Protein AF-A0A382V056-F1 (afdb_monomer_lite)

InterPro domains:
  IPR011045 Nitrous oxide reductase, N-terminal [SSF50974] (16-73)
  IPR015943 WD40/YVTN repeat-like-containing domain superfamily [G3DSA:2.130.10.10] (11-82)
  IPR019405 Lactonase, 7-bladed beta-propeller [PF10282] (15-82)

Sequence (82 aa):
MPERAQREEDTMPYFMYVALQEDDKISVLAIDHQTGKLTPQDEIAVPGGPFTLAISPDRNFLYAGCRGTPQLFSFQINQGTG

Foldseek 3Di:
DDDDPDPPPPPQWDWDWDFDQVQQWIWIWTADPVPRDTDTQDIGHHPQGWDDWDADPVRQWIWTAHDNDRDIDIDGDDSRRD

pLDDT: mean 84.72, std 16.45, range [39.91, 96.19]

Secondary structure (DSSP, 8-state):
-----------PPEEEEEEETTTTEEEEEEE-TTT--EEEEEEEE-SS-EEEEEE-TTSSEEEEEESSSS-EEEEE--TTT-

Organism: NCBI:txid408172

Radius of gyration: 16.43 Å; chains: 1; bounding box: 46×20×52 Å

Structure (mmCIF, N/CA/C/O backbone):
data_AF-A0A382V056-F1
#
_entry.id   AF-A0A382V056-F1
#
loop_
_atom_site.group_PDB
_atom_site.id
_atom_site.type_symbol
_atom_site.label_atom_id
_atom_site.label_alt_id
_atom_site.label_comp_id
_atom_site.label_asym_id
_atom_site.label_entity_id
_atom_site.label_seq_id
_atom_site.pdbx_PDB_ins_code
_atom_site.Cartn_x
_atom_site.Cartn_y
_atom_site.Cartn_z
_atom_site.occupancy
_atom_site.B_iso_or_equiv
_atom_site.auth_seq_id
_atom_site.auth_comp_id
_atom_site.auth_asym_id
_atom_site.auth_atom_id
_atom_site.pdbx_PDB_model_num
ATOM 1 N N . MET A 1 1 ? -34.121 4.071 36.711 1.00 40.22 1 MET A N 1
ATOM 2 C CA . MET A 1 1 ? -33.376 4.694 35.598 1.00 40.22 1 MET A CA 1
ATOM 3 C C . MET A 1 1 ? -32.320 3.688 35.157 1.00 40.22 1 MET A C 1
ATOM 5 O O . MET A 1 1 ? -31.429 3.460 35.964 1.00 40.22 1 MET A O 1
ATOM 9 N N . PRO A 1 2 ? -32.443 2.989 34.013 1.00 39.91 2 PRO A N 1
ATOM 10 C CA . PRO A 1 2 ? -31.435 2.020 33.609 1.00 39.91 2 PRO A CA 1
ATOM 11 C C . PRO A 1 2 ? -30.307 2.684 32.810 1.00 39.91 2 PRO A C 1
ATOM 13 O O . PRO A 1 2 ? -30.502 3.648 32.068 1.00 39.91 2 PRO A O 1
ATOM 16 N N . GLU A 1 3 ? -29.127 2.137 33.045 1.00 44.53 3 GLU A N 1
ATOM 17 C CA . GLU A 1 3 ? -27.802 2.445 32.528 1.00 44.53 3 GLU A CA 1
ATOM 18 C C . GLU A 1 3 ? -27.761 2.340 30.996 1.00 44.53 3 GLU A C 1
ATOM 20 O O . GLU A 1 3 ? -28.139 1.322 30.413 1.00 44.53 3 GLU A O 1
ATOM 25 N N . ARG A 1 4 ? -27.352 3.423 30.319 1.00 44.34 4 ARG A N 1
ATOM 26 C CA . ARG A 1 4 ? -27.116 3.403 28.872 1.00 44.34 4 ARG A CA 1
ATOM 27 C C . ARG A 1 4 ? -25.875 2.555 28.619 1.00 44.34 4 ARG A C 1
ATOM 29 O O . ARG A 1 4 ? -24.760 3.039 28.782 1.00 44.34 4 ARG A O 1
ATOM 36 N N . ALA A 1 5 ? -26.104 1.305 28.224 1.00 44.91 5 ALA A N 1
ATOM 37 C CA . ALA A 1 5 ? -25.105 0.440 27.622 1.00 44.91 5 ALA A CA 1
ATOM 38 C C . ALA A 1 5 ? -24.332 1.229 26.557 1.00 44.91 5 ALA A C 1
ATOM 40 O O . ALA A 1 5 ? -24.920 1.805 25.635 1.00 44.91 5 ALA A O 1
ATOM 41 N N . GLN A 1 6 ? -23.017 1.289 26.741 1.00 41.72 6 GLN A N 1
ATOM 42 C CA . GLN A 1 6 ? -22.076 1.784 25.754 1.00 41.72 6 GLN A CA 1
ATOM 43 C C . GLN A 1 6 ? -22.277 0.933 24.496 1.00 41.72 6 GLN A C 1
ATOM 45 O O . GLN A 1 6 ? -22.056 -0.274 24.515 1.00 41.72 6 GLN A O 1
ATOM 50 N N . ARG A 1 7 ? -22.789 1.542 23.423 1.00 43.88 7 ARG A N 1
ATOM 51 C CA . ARG A 1 7 ? -22.661 0.957 22.092 1.00 43.88 7 ARG A CA 1
ATOM 52 C C . ARG A 1 7 ? -21.171 1.003 21.788 1.00 43.88 7 ARG A C 1
ATOM 54 O O . ARG A 1 7 ? -20.636 2.099 21.652 1.00 43.88 7 ARG A O 1
ATOM 61 N N . GLU A 1 8 ? -20.520 -0.152 21.726 1.00 48.28 8 GLU A N 1
ATOM 62 C CA . GLU A 1 8 ? -19.307 -0.292 20.928 1.00 48.28 8 GLU A CA 1
ATOM 63 C C . GLU A 1 8 ? -19.686 0.190 19.525 1.00 48.28 8 GLU A C 1
ATOM 65 O O . GLU A 1 8 ? -20.452 -0.459 18.810 1.00 48.28 8 GLU A O 1
ATOM 70 N N . GLU A 1 9 ? -19.287 1.418 19.190 1.00 49.47 9 GLU A N 1
ATOM 71 C CA . GLU A 1 9 ? -19.266 1.865 17.808 1.00 49.47 9 GLU A CA 1
ATOM 72 C C . GLU A 1 9 ? -18.344 0.887 17.093 1.00 49.47 9 GLU A C 1
ATOM 74 O O . GLU A 1 9 ? -17.127 0.929 17.280 1.00 49.47 9 GLU A O 1
ATOM 79 N N . ASP A 1 10 ? -18.947 -0.019 16.327 1.00 50.47 10 ASP A N 1
ATOM 80 C CA . ASP A 1 10 ? -18.312 -0.844 15.305 1.00 50.47 10 ASP A CA 1
ATOM 81 C C . ASP A 1 10 ? -17.692 0.100 14.264 1.00 50.47 10 ASP A C 1
ATOM 83 O O . ASP A 1 10 ? -18.233 0.381 13.193 1.00 50.47 10 ASP A O 1
ATOM 87 N N . THR A 1 11 ? -16.613 0.755 14.679 1.00 59.66 11 THR A N 1
ATOM 88 C CA . THR A 1 11 ? -15.904 1.755 13.905 1.00 59.66 11 THR A CA 1
ATOM 89 C C . THR A 1 11 ? -14.996 0.939 13.020 1.00 59.66 11 THR A C 1
ATOM 91 O O . THR A 1 11 ? -13.958 0.463 13.479 1.00 59.66 11 THR A O 1
ATOM 94 N N . MET A 1 12 ? -15.417 0.707 11.775 1.00 62.28 12 MET A N 1
ATOM 95 C CA . MET A 1 12 ? -14.570 0.017 10.807 1.00 62.28 12 MET A CA 1
ATOM 96 C C . MET A 1 12 ? -13.184 0.679 10.817 1.00 62.28 12 MET A C 1
ATOM 98 O O . MET A 1 12 ? -13.106 1.905 10.665 1.00 62.28 12 MET A O 1
ATOM 102 N N . PRO A 1 13 ? -12.106 -0.088 11.044 1.00 75.94 13 PRO A N 1
ATOM 103 C CA . PRO A 1 13 ? -10.769 0.471 11.103 1.00 75.94 13 PRO A CA 1
ATOM 104 C C . PRO A 1 13 ? -10.438 1.136 9.765 1.00 75.94 13 PRO A C 1
ATOM 106 O O . PRO A 1 13 ? -10.655 0.574 8.691 1.00 75.94 13 PRO A O 1
ATOM 109 N N . TYR A 1 14 ? -9.940 2.368 9.829 1.00 87.00 14 TYR A N 1
ATOM 110 C CA . TYR A 1 14 ? -9.498 3.092 8.647 1.00 87.00 14 TYR A CA 1
ATOM 111 C C . TYR A 1 14 ? -8.035 2.768 8.394 1.00 87.00 14 TYR A C 1
ATOM 113 O O . TYR A 1 14 ? -7.214 2.836 9.308 1.00 87.00 14 TYR A O 1
ATOM 121 N N . PHE A 1 15 ? -7.706 2.464 7.143 1.00 91.44 15 PHE A N 1
ATOM 122 C CA . PHE A 1 15 ? -6.337 2.201 6.722 1.00 91.44 15 PHE A CA 1
ATOM 123 C C . PHE A 1 15 ? -5.884 3.227 5.687 1.00 91.44 15 PHE A C 1
ATOM 125 O O . PHE A 1 15 ? -6.650 3.646 4.816 1.00 91.44 15 PHE A O 1
ATOM 132 N N . MET A 1 16 ? -4.623 3.631 5.797 1.00 92.50 16 MET A N 1
ATOM 133 C CA . MET A 1 16 ? -3.915 4.452 4.828 1.00 92.50 16 MET A CA 1
ATOM 134 C C . MET A 1 16 ? -2.822 3.618 4.175 1.00 92.50 16 MET A C 1
ATOM 136 O O . MET A 1 16 ? -2.022 2.993 4.867 1.00 92.50 16 MET A O 1
ATOM 140 N N . TYR A 1 17 ? -2.761 3.669 2.849 1.00 94.81 17 TYR A N 1
ATOM 141 C CA . TYR A 1 17 ? -1.713 3.032 2.062 1.00 94.81 17 TYR A CA 1
ATOM 142 C C . TYR A 1 17 ? -0.830 4.114 1.450 1.00 94.81 17 TYR A C 1
ATOM 144 O O . TYR A 1 17 ? -1.330 5.019 0.778 1.00 94.81 17 TYR A O 1
ATOM 152 N N . VAL A 1 18 ? 0.476 4.028 1.683 1.00 95.38 18 VAL A N 1
ATOM 153 C CA . VAL A 1 18 ? 1.457 5.002 1.193 1.00 95.38 18 VAL A CA 1
ATOM 154 C C . VAL A 1 18 ? 2.459 4.287 0.304 1.00 95.38 18 VAL A C 1
ATOM 156 O O . VAL A 1 18 ? 3.169 3.400 0.767 1.00 95.38 18 VAL A O 1
ATOM 159 N N . ALA A 1 19 ? 2.533 4.678 -0.967 1.00 94.94 19 ALA A N 1
ATOM 160 C CA . ALA A 1 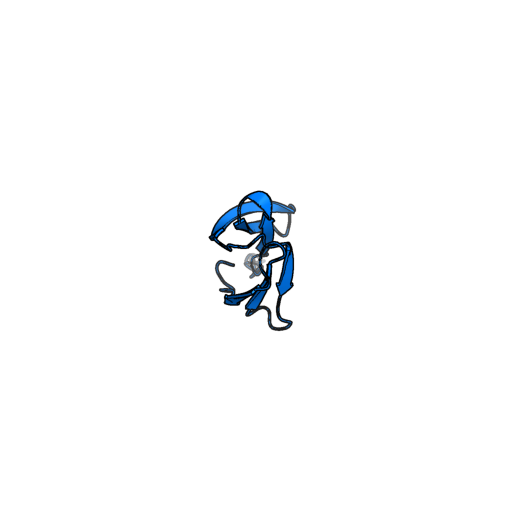19 ? 3.558 4.184 -1.877 1.00 94.94 19 ALA A CA 1
ATOM 161 C C . ALA A 1 19 ? 4.891 4.891 -1.601 1.00 94.94 19 ALA A C 1
ATOM 163 O O . ALA A 1 19 ? 4.989 6.115 -1.693 1.00 94.94 19 ALA A O 1
ATOM 164 N N . LEU A 1 20 ? 5.915 4.110 -1.273 1.00 94.44 20 LEU A N 1
ATOM 165 C CA . LEU A 1 20 ? 7.277 4.564 -1.033 1.00 94.44 20 LEU A CA 1
ATOM 166 C C . LEU A 1 20 ? 8.122 4.160 -2.241 1.00 94.44 20 LEU A C 1
ATOM 168 O O . LEU A 1 20 ? 8.682 3.069 -2.297 1.00 94.44 20 LEU A O 1
ATOM 172 N N . GLN A 1 21 ? 8.149 5.043 -3.243 1.00 93.12 21 GLN A N 1
ATOM 173 C CA . GLN A 1 21 ? 8.726 4.754 -4.558 1.00 93.12 21 GLN A CA 1
ATOM 174 C C . GLN A 1 21 ? 10.219 4.400 -4.494 1.00 93.12 21 GLN A C 1
ATOM 176 O O . GLN A 1 21 ? 10.659 3.511 -5.210 1.00 93.12 21 GLN A O 1
ATOM 181 N N . GLU A 1 22 ? 11.000 5.108 -3.675 1.00 92.75 22 GLU A N 1
ATOM 182 C CA . GLU A 1 22 ? 12.454 4.896 -3.566 1.00 92.75 22 GLU A CA 1
ATOM 183 C C . GLU A 1 22 ? 12.809 3.634 -2.771 1.00 92.75 22 GLU A C 1
ATOM 185 O O . GLU A 1 22 ? 13.864 3.046 -2.996 1.00 92.75 22 GLU A O 1
ATOM 190 N N . ASP A 1 23 ? 11.899 3.195 -1.901 1.00 94.06 23 ASP A N 1
ATOM 191 C CA . ASP A 1 23 ? 12.071 2.022 -1.043 1.00 94.06 23 ASP A CA 1
ATOM 192 C C . ASP A 1 23 ? 11.434 0.754 -1.641 1.00 94.06 23 ASP A C 1
ATOM 194 O O . ASP A 1 23 ? 11.446 -0.295 -0.997 1.00 94.06 23 ASP A O 1
ATOM 198 N N . ASP A 1 24 ? 10.838 0.846 -2.839 1.00 94.81 24 ASP A N 1
ATOM 199 C CA . ASP A 1 24 ? 10.131 -0.254 -3.510 1.00 94.81 24 ASP A CA 1
ATOM 200 C C . ASP A 1 24 ? 9.100 -0.953 -2.600 1.00 94.81 24 ASP A C 1
ATOM 202 O O . ASP A 1 24 ? 9.001 -2.183 -2.546 1.00 94.81 24 ASP A O 1
ATOM 206 N N . LYS A 1 25 ? 8.318 -0.170 -1.846 1.00 95.69 25 LYS A N 1
ATOM 207 C CA . LYS A 1 25 ? 7.330 -0.716 -0.903 1.00 95.69 25 LYS A CA 1
ATOM 208 C C . LYS A 1 25 ? 6.079 0.141 -0.752 1.00 95.69 25 LYS A C 1
ATOM 210 O O . LYS A 1 25 ? 6.047 1.316 -1.112 1.00 95.69 25 LYS A O 1
ATOM 215 N N . ILE A 1 26 ? 5.035 -0.454 -0.190 1.00 96.19 26 ILE A N 1
ATOM 216 C CA . ILE A 1 26 ? 3.823 0.223 0.267 1.00 96.19 26 ILE A CA 1
ATOM 217 C C . ILE A 1 26 ? 3.749 0.077 1.783 1.00 96.19 26 ILE A C 1
ATOM 219 O O . ILE A 1 26 ? 3.797 -1.037 2.295 1.00 96.19 26 ILE A O 1
ATOM 223 N N . SER A 1 27 ? 3.611 1.190 2.498 1.00 95.75 27 SER A N 1
ATOM 224 C CA . SER A 1 27 ?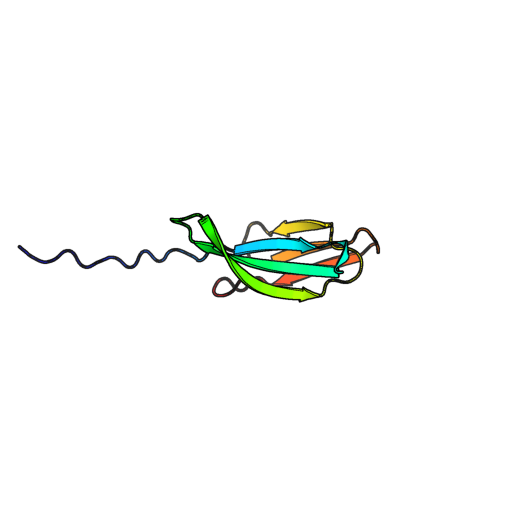 3.369 1.186 3.941 1.00 95.75 27 SER A CA 1
ATOM 225 C C . SER A 1 27 ? 1.869 1.214 4.224 1.00 95.75 27 SER A C 1
ATOM 227 O O . SER A 1 27 ? 1.143 2.040 3.661 1.00 95.75 27 SER A O 1
ATOM 229 N N . VAL A 1 28 ? 1.417 0.311 5.093 1.00 94.69 28 VAL A N 1
ATOM 230 C CA . VAL A 1 28 ? 0.040 0.212 5.581 1.00 94.69 28 VAL A CA 1
ATOM 231 C C . VAL A 1 28 ? -0.011 0.801 6.984 1.00 94.69 28 VAL A C 1
ATOM 233 O O . VAL A 1 28 ? 0.711 0.362 7.882 1.00 94.69 28 VAL A O 1
ATOM 236 N N . LEU A 1 29 ? -0.866 1.800 7.191 1.00 93.69 29 LEU A N 1
ATOM 237 C CA . LEU A 1 29 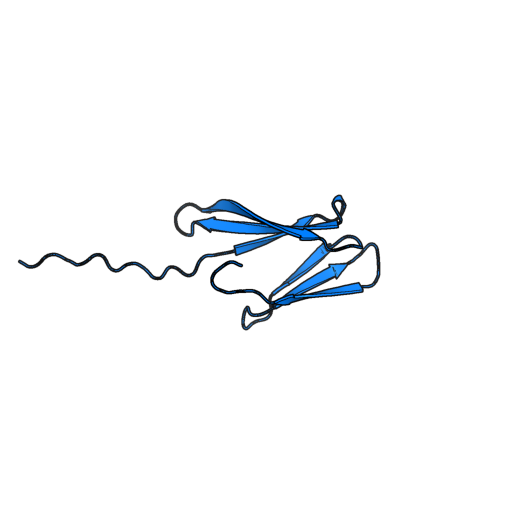? -1.055 2.447 8.487 1.00 93.69 29 LEU A CA 1
ATOM 238 C C . LEU A 1 29 ? -2.517 2.367 8.914 1.00 93.69 29 LEU A C 1
ATOM 240 O O . LEU A 1 29 ? -3.407 2.674 8.127 1.00 93.69 29 LEU A O 1
ATOM 244 N N . ALA A 1 30 ? -2.760 2.029 10.176 1.00 92.19 30 ALA A N 1
ATOM 245 C CA . ALA A 1 30 ? -4.066 2.190 10.802 1.00 92.19 30 ALA A CA 1
ATOM 246 C C . ALA A 1 30 ? -4.269 3.652 11.218 1.00 92.19 30 ALA A C 1
ATOM 248 O O . ALA A 1 30 ? -3.343 4.299 11.719 1.00 92.19 30 ALA A O 1
ATOM 249 N N . ILE A 1 31 ? -5.486 4.157 11.037 1.00 92.38 31 ILE A N 1
ATOM 250 C CA . ILE A 1 31 ? -5.898 5.513 11.394 1.00 92.38 31 ILE A CA 1
ATOM 251 C C . ILE A 1 31 ? -6.958 5.430 12.491 1.00 92.38 31 ILE A C 1
ATOM 253 O O . ILE A 1 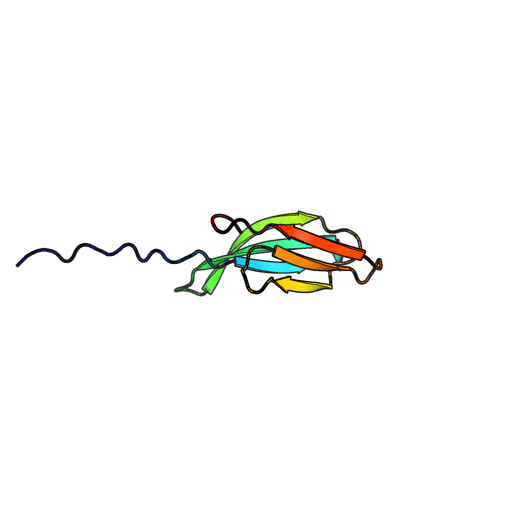31 ? -8.013 4.820 12.314 1.00 92.38 31 ILE A O 1
ATOM 257 N N . ASP A 1 32 ? -6.700 6.100 13.609 1.00 88.56 32 ASP A N 1
ATOM 258 C CA . ASP A 1 32 ? -7.730 6.388 14.603 1.00 88.56 32 ASP A CA 1
ATOM 259 C C . ASP A 1 32 ? -8.712 7.423 14.028 1.00 88.56 32 ASP A C 1
ATOM 261 O O . ASP A 1 32 ? -8.331 8.559 13.743 1.00 88.56 32 ASP A O 1
ATOM 265 N N . HIS A 1 33 ? -9.981 7.045 13.857 1.00 84.75 33 HIS A N 1
ATOM 266 C CA . HIS A 1 33 ? -11.001 7.911 13.256 1.00 84.75 33 HIS A CA 1
ATOM 267 C C . HIS A 1 33 ? -11.342 9.149 14.104 1.00 84.75 33 HIS A C 1
ATOM 269 O O . HIS A 1 33 ? -11.797 10.157 13.567 1.00 84.75 33 HIS A O 1
ATOM 275 N N . GLN A 1 34 ? -11.138 9.094 15.421 1.00 87.50 34 GLN A N 1
ATOM 276 C CA . GLN A 1 34 ? -11.457 10.202 16.322 1.00 87.50 34 GLN A CA 1
ATOM 277 C C . GLN A 1 34 ? -10.306 11.204 16.405 1.00 87.50 34 GLN A C 1
ATOM 279 O O . GLN A 1 34 ? -10.538 12.411 16.461 1.00 87.50 34 GLN A O 1
ATOM 284 N N . THR A 1 35 ? -9.065 10.711 16.422 1.00 89.06 35 THR A N 1
ATOM 285 C CA . THR A 1 35 ? -7.880 11.552 16.659 1.00 89.06 35 THR A CA 1
ATOM 286 C C . THR A 1 35 ? -7.040 11.813 15.411 1.00 89.06 35 THR A C 1
ATOM 288 O O . THR A 1 35 ? -6.206 12.716 15.413 1.00 89.06 35 THR A O 1
ATOM 291 N N . GLY A 1 36 ? -7.226 11.027 14.347 1.00 88.50 36 GLY A N 1
ATOM 292 C CA . GLY A 1 36 ? -6.377 11.033 13.155 1.00 88.50 36 GLY A CA 1
ATOM 293 C C . GLY A 1 36 ? -4.986 10.435 13.389 1.00 88.50 36 GLY A C 1
ATOM 294 O O . GLY A 1 36 ? -4.117 10.547 12.523 1.00 88.50 36 GLY A O 1
ATOM 295 N N . LYS A 1 37 ? -4.735 9.823 14.555 1.00 91.94 37 LYS A N 1
ATOM 296 C CA . LYS A 1 37 ? -3.436 9.233 14.881 1.00 91.94 37 LYS A CA 1
ATOM 297 C C . LYS A 1 37 ? -3.139 8.058 13.949 1.00 91.94 37 LYS A C 1
ATOM 299 O O . LYS A 1 37 ? -3.918 7.112 13.862 1.00 91.94 37 LYS A O 1
ATOM 304 N N . LEU A 1 38 ? -1.973 8.110 13.310 1.00 92.75 38 LEU A N 1
ATOM 305 C CA . LEU A 1 38 ? -1.470 7.055 12.435 1.00 92.75 38 LEU A CA 1
ATOM 306 C C . LEU A 1 38 ? -0.605 6.071 13.218 1.00 92.75 38 LEU A C 1
ATOM 308 O O . LEU A 1 38 ? 0.282 6.477 13.971 1.00 92.75 38 LEU A O 1
ATOM 312 N N . THR A 1 39 ? -0.840 4.781 13.007 1.00 93.19 39 THR A N 1
ATOM 313 C CA . THR A 1 39 ? -0.036 3.698 13.579 1.00 93.19 39 THR A CA 1
ATOM 314 C C . THR A 1 39 ? 0.419 2.768 12.457 1.00 93.19 39 THR A C 1
ATOM 316 O O . THR A 1 39 ? -0.444 2.195 11.792 1.00 93.19 39 THR A O 1
ATOM 319 N N . PRO A 1 40 ? 1.734 2.598 12.225 1.00 93.12 40 PRO A N 1
ATOM 320 C CA . PRO A 1 40 ? 2.234 1.632 11.247 1.00 93.12 40 PRO A CA 1
ATOM 321 C C . PRO A 1 40 ? 1.722 0.223 11.561 1.00 93.12 40 PRO A C 1
ATOM 323 O O . PRO A 1 40 ? 1.746 -0.187 12.722 1.00 93.12 40 PRO A O 1
ATOM 326 N N . GLN A 1 41 ? 1.242 -0.488 10.543 1.00 91.50 41 GLN A N 1
ATOM 327 C CA . GLN A 1 41 ? 0.752 -1.864 10.652 1.00 91.50 41 GLN A CA 1
ATOM 328 C C . GLN A 1 41 ? 1.639 -2.826 9.871 1.00 91.50 41 GLN A C 1
ATOM 330 O O . GLN A 1 41 ? 2.087 -3.819 10.437 1.00 91.50 41 GLN A O 1
ATOM 335 N N . ASP A 1 42 ? 1.913 -2.519 8.601 1.00 92.50 42 ASP A N 1
ATOM 336 C CA . ASP A 1 42 ? 2.642 -3.430 7.721 1.00 92.50 42 ASP A CA 1
ATOM 337 C C . ASP A 1 42 ? 3.422 -2.692 6.623 1.00 92.50 42 ASP A C 1
ATOM 339 O O . ASP A 1 42 ? 3.188 -1.511 6.339 1.00 92.50 42 ASP A O 1
ATOM 343 N N . GLU A 1 43 ? 4.348 -3.405 5.989 1.00 95.12 43 GLU A N 1
ATOM 344 C CA . GLU A 1 43 ? 5.089 -2.962 4.815 1.00 95.12 43 GLU A CA 1
ATOM 345 C C . GLU A 1 43 ? 5.112 -4.062 3.750 1.00 95.12 43 GLU A C 1
ATOM 347 O O . GLU A 1 43 ? 5.641 -5.153 3.950 1.00 95.12 43 GLU A O 1
ATOM 352 N N . ILE A 1 44 ? 4.575 -3.749 2.574 1.00 94.38 44 ILE A N 1
ATOM 353 C CA . ILE A 1 44 ? 4.465 -4.685 1.457 1.00 94.38 44 ILE A CA 1
ATOM 354 C C . ILE A 1 44 ? 5.510 -4.318 0.410 1.00 94.38 44 ILE A C 1
ATOM 356 O O . ILE A 1 44 ? 5.486 -3.212 -0.127 1.00 94.38 44 ILE A O 1
ATOM 360 N N . ALA A 1 45 ? 6.409 -5.246 0.084 1.00 95.12 45 ALA A N 1
ATOM 361 C CA . ALA A 1 45 ? 7.378 -5.050 -0.990 1.00 95.12 45 ALA A CA 1
ATOM 362 C C . ALA A 1 45 ? 6.673 -5.012 -2.356 1.00 95.12 45 ALA A C 1
ATOM 364 O O . ALA A 1 45 ? 5.946 -5.938 -2.723 1.00 95.12 45 ALA A O 1
ATOM 365 N N . VAL A 1 46 ? 6.916 -3.949 -3.119 1.00 93.75 46 VAL A N 1
ATOM 366 C CA . VAL A 1 46 ? 6.376 -3.734 -4.463 1.00 93.75 46 VAL A CA 1
ATOM 367 C C . VAL A 1 46 ? 7.511 -3.230 -5.353 1.00 93.75 46 VAL A C 1
ATOM 369 O O . VAL A 1 46 ? 7.765 -2.029 -5.392 1.00 93.75 46 VAL A O 1
ATOM 372 N N . PRO A 1 47 ? 8.222 -4.124 -6.058 1.00 92.00 47 PRO A N 1
ATOM 373 C CA . PRO A 1 47 ? 9.350 -3.719 -6.883 1.00 92.00 47 PRO A CA 1
ATOM 374 C C . PRO A 1 47 ? 8.892 -2.891 -8.089 1.00 92.00 47 PRO A C 1
ATOM 376 O O . PRO A 1 47 ? 7.832 -3.140 -8.672 1.00 92.00 47 PRO A O 1
ATOM 379 N N . GLY A 1 48 ? 9.733 -1.945 -8.506 1.00 91.06 48 GLY A N 1
ATOM 380 C CA . GLY A 1 48 ? 9.517 -1.163 -9.725 1.00 91.06 48 GLY A CA 1
ATOM 381 C C . GLY A 1 48 ? 9.068 0.274 -9.484 1.00 91.06 48 GLY A C 1
ATOM 382 O O . GLY A 1 48 ? 8.591 0.926 -10.415 1.00 91.06 48 GLY A O 1
ATOM 383 N N . GLY A 1 49 ? 9.224 0.787 -8.267 1.00 93.25 49 GLY A N 1
ATOM 384 C CA . GLY A 1 49 ? 8.883 2.150 -7.896 1.00 93.25 49 GLY A CA 1
ATOM 385 C C . GLY A 1 49 ? 7.372 2.371 -7.887 1.00 93.25 49 GLY A C 1
ATOM 386 O O . GLY A 1 49 ? 6.853 2.970 -8.840 1.00 93.25 49 GLY A O 1
ATOM 387 N N . PRO A 1 50 ? 6.652 1.907 -6.848 1.00 94.69 50 PRO A N 1
ATOM 388 C CA . PRO A 1 50 ? 5.218 2.126 -6.724 1.00 94.69 50 PRO A CA 1
ATOM 389 C C . PRO A 1 50 ? 4.942 3.630 -6.627 1.00 94.69 50 PRO A C 1
ATOM 391 O O . PRO A 1 50 ? 5.615 4.347 -5.887 1.00 94.69 50 PRO A O 1
ATOM 394 N N . PHE A 1 51 ? 3.958 4.118 -7.384 1.00 91.44 51 PHE A N 1
ATOM 395 C CA . PHE A 1 51 ? 3.653 5.551 -7.448 1.00 91.44 51 PHE A CA 1
ATOM 396 C C . PHE A 1 51 ? 2.155 5.834 -7.353 1.00 91.44 51 PHE A C 1
ATOM 398 O O . PHE A 1 51 ? 1.706 6.504 -6.426 1.00 91.44 51 PHE A O 1
ATOM 405 N N . THR A 1 52 ? 1.357 5.321 -8.292 1.00 92.44 52 THR A N 1
ATOM 406 C CA . THR A 1 52 ? -0.095 5.535 -8.261 1.00 92.44 52 THR A CA 1
ATOM 407 C C . THR A 1 52 ? -0.773 4.411 -7.500 1.00 92.44 52 THR A C 1
ATOM 409 O O . THR A 1 52 ? -0.613 3.247 -7.872 1.00 92.44 52 THR A O 1
ATOM 412 N N . LEU A 1 53 ? -1.582 4.758 -6.503 1.00 95.44 53 LEU A N 1
ATOM 413 C CA . LEU A 1 53 ? -2.437 3.815 -5.790 1.00 95.44 53 LEU A CA 1
ATOM 414 C C . LEU A 1 53 ? -3.909 4.081 -6.104 1.00 95.44 53 LEU A C 1
ATOM 416 O O . LEU A 1 53 ? -4.335 5.235 -6.167 1.00 95.44 53 LEU A O 1
ATOM 420 N N . ALA A 1 54 ? -4.689 3.018 -6.273 1.00 95.69 54 ALA A N 1
ATOM 421 C CA . ALA A 1 54 ? -6.138 3.094 -6.419 1.00 95.69 54 ALA A CA 1
ATOM 422 C C . ALA A 1 54 ? -6.805 1.954 -5.650 1.00 95.69 54 ALA A C 1
ATOM 424 O O . ALA A 1 54 ? -6.400 0.803 -5.776 1.00 95.69 54 ALA A O 1
ATOM 425 N N . ILE A 1 55 ? -7.841 2.265 -4.877 1.00 94.56 55 ILE A N 1
ATOM 426 C CA . ILE A 1 55 ? -8.645 1.263 -4.170 1.00 94.56 55 ILE A CA 1
ATOM 427 C C . ILE A 1 55 ? -9.893 0.975 -5.006 1.00 94.56 55 ILE A C 1
ATOM 429 O O . ILE A 1 55 ? -10.495 1.893 -5.570 1.00 94.56 55 ILE A O 1
ATOM 433 N N . SER A 1 56 ? -10.280 -0.294 -5.108 1.00 94.38 56 SER A N 1
ATOM 434 C CA . SER A 1 56 ? -11.517 -0.686 -5.778 1.00 94.38 56 SER A CA 1
ATOM 435 C C . SER A 1 56 ? -12.747 -0.086 -5.071 1.00 94.38 56 SER A C 1
ATOM 437 O O . SER A 1 56 ? -12.733 0.095 -3.853 1.00 94.38 56 SER A O 1
ATOM 439 N N . PRO A 1 57 ? -13.851 0.211 -5.782 1.00 91.56 57 PRO A N 1
ATOM 440 C CA . PRO A 1 57 ? -15.042 0.801 -5.158 1.00 91.56 57 PRO A CA 1
ATOM 441 C C . PRO A 1 57 ? -15.654 -0.050 -4.035 1.00 91.56 57 PRO A C 1
ATOM 443 O O . PRO A 1 57 ? -16.235 0.489 -3.096 1.00 91.56 57 PRO A O 1
ATOM 446 N N . ASP A 1 58 ? -15.503 -1.372 -4.126 1.00 91.75 58 ASP A N 1
ATOM 447 C CA . ASP A 1 58 ? -15.929 -2.346 -3.116 1.00 91.75 58 ASP A CA 1
ATOM 448 C C . ASP A 1 58 ? -14.915 -2.529 -1.970 1.00 91.75 58 ASP A C 1
ATOM 450 O O . ASP A 1 58 ? -15.179 -3.288 -1.042 1.00 91.75 58 ASP A O 1
ATOM 454 N N . ARG A 1 59 ? -13.775 -1.821 -2.018 1.00 89.56 59 ARG A N 1
ATOM 455 C CA . ARG A 1 59 ? -12.691 -1.822 -1.020 1.00 89.56 59 ARG A CA 1
ATOM 456 C C . ARG A 1 59 ? -12.047 -3.188 -0.776 1.00 89.56 59 ARG A C 1
ATOM 458 O O . ARG A 1 59 ? -11.421 -3.389 0.257 1.00 89.56 59 ARG A O 1
ATOM 465 N N . ASN A 1 60 ? -12.172 -4.108 -1.727 1.00 91.88 60 ASN A N 1
ATOM 466 C CA . ASN A 1 60 ? -11.575 -5.440 -1.636 1.00 91.88 60 ASN A CA 1
ATOM 467 C C . ASN A 1 60 ? -10.176 -5.515 -2.249 1.00 91.88 60 ASN A C 1
ATOM 469 O O . ASN A 1 60 ? -9.451 -6.468 -1.972 1.00 91.88 60 ASN A O 1
ATOM 473 N N . PHE A 1 61 ? -9.789 -4.541 -3.079 1.00 94.81 61 PHE A N 1
ATOM 474 C CA . PHE A 1 61 ? -8.503 -4.545 -3.765 1.00 94.81 61 PHE A CA 1
ATOM 475 C C . PHE A 1 61 ? -7.816 -3.181 -3.748 1.00 94.81 61 PHE A C 1
ATOM 477 O O . PHE A 1 61 ? -8.447 -2.142 -3.944 1.00 94.81 61 PHE A O 1
ATOM 484 N N . LEU A 1 62 ? -6.495 -3.212 -3.586 1.00 95.19 62 LEU A N 1
ATOM 485 C CA . LEU A 1 62 ? -5.584 -2.099 -3.816 1.00 95.19 62 LEU A CA 1
ATOM 486 C C . LEU A 1 62 ? -4.775 -2.378 -5.082 1.00 95.19 62 LEU A C 1
ATOM 488 O O . LEU A 1 62 ? -4.158 -3.433 -5.214 1.00 95.19 62 LEU A O 1
ATOM 492 N N . TYR A 1 63 ? -4.735 -1.416 -5.991 1.00 95.69 63 TYR A N 1
ATOM 493 C CA . TYR A 1 63 ? -3.918 -1.455 -7.195 1.00 95.69 63 TYR A CA 1
ATOM 494 C C . TYR A 1 63 ? -2.745 -0.496 -7.057 1.00 95.69 63 TYR A C 1
ATOM 496 O O . TYR A 1 63 ? -2.936 0.656 -6.664 1.00 95.69 63 TYR A O 1
ATOM 504 N N . ALA A 1 64 ? -1.552 -0.959 -7.420 1.00 96.00 64 ALA A N 1
ATOM 505 C CA . ALA A 1 64 ? -0.328 -0.173 -7.408 1.00 96.00 64 ALA A CA 1
ATOM 506 C C . ALA A 1 64 ? 0.323 -0.169 -8.790 1.00 96.00 64 ALA A C 1
ATOM 508 O O . ALA A 1 64 ? 0.723 -1.212 -9.309 1.00 96.00 64 ALA A O 1
ATOM 509 N N . GLY A 1 65 ? 0.412 1.018 -9.385 1.00 95.06 65 GLY A N 1
ATOM 510 C CA . GLY A 1 65 ? 1.141 1.253 -10.625 1.00 95.06 65 GLY A CA 1
ATOM 511 C C . GLY A 1 65 ? 2.604 1.563 -10.336 1.00 95.06 65 GLY A C 1
ATOM 512 O O . GLY A 1 65 ? 2.902 2.446 -9.524 1.00 95.06 65 GLY A O 1
ATOM 513 N N . CYS A 1 66 ? 3.498 0.859 -11.022 1.00 93.44 66 CYS A N 1
ATOM 514 C CA . CYS A 1 66 ? 4.939 1.044 -10.924 1.00 93.44 66 CYS A CA 1
ATOM 515 C C . CYS A 1 66 ? 5.436 1.961 -12.051 1.00 93.44 66 CYS A C 1
ATOM 517 O O . CYS A 1 66 ? 5.027 1.830 -13.206 1.00 93.44 66 CYS A O 1
ATOM 519 N N . ARG A 1 67 ? 6.287 2.939 -11.713 1.00 86.62 67 ARG A N 1
ATOM 520 C CA . ARG A 1 67 ? 6.833 3.909 -12.680 1.00 86.62 67 ARG A CA 1
ATOM 521 C C . ARG A 1 67 ? 8.217 3.513 -13.191 1.00 86.62 67 ARG A C 1
ATOM 523 O O . ARG A 1 67 ? 8.548 3.815 -14.335 1.00 86.62 67 ARG A O 1
ATOM 530 N N . GLY A 1 68 ? 9.023 2.876 -12.344 1.00 86.25 68 GLY A N 1
ATOM 531 C CA . GLY A 1 68 ? 10.363 2.397 -12.684 1.00 86.25 68 GLY A CA 1
ATOM 532 C C . GLY A 1 68 ? 10.331 1.187 -13.615 1.00 86.25 68 GLY A C 1
ATOM 533 O O . GLY A 1 68 ? 11.159 1.080 -14.517 1.00 86.25 68 GLY A O 1
ATOM 534 N N . THR A 1 69 ? 9.330 0.321 -13.459 1.00 84.81 69 THR A N 1
ATOM 535 C CA . THR A 1 69 ? 9.018 -0.756 -14.404 1.00 84.81 69 THR A CA 1
ATOM 536 C C . THR A 1 69 ? 7.550 -0.671 -14.821 1.00 84.81 69 THR A C 1
ATOM 538 O O . THR A 1 69 ? 6.702 -0.384 -13.980 1.00 84.81 69 THR A O 1
ATOM 541 N N . PRO A 1 70 ? 7.205 -0.915 -16.100 1.00 84.38 70 PRO A N 1
ATOM 542 C CA . PRO A 1 70 ? 5.820 -0.876 -16.564 1.00 84.38 70 PRO A CA 1
ATOM 543 C C . PRO A 1 70 ? 5.064 -2.118 -16.074 1.00 84.38 70 PRO 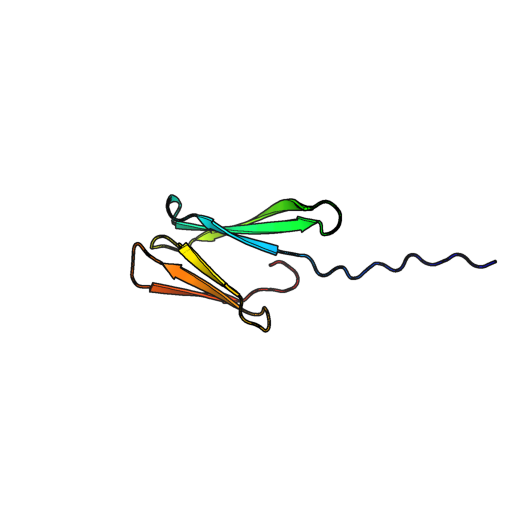A C 1
ATOM 545 O O . PRO A 1 70 ? 4.884 -3.092 -16.805 1.00 84.38 70 PRO A O 1
ATOM 548 N N . GLN A 1 71 ? 4.665 -2.101 -14.805 1.00 89.50 71 GLN A N 1
ATOM 549 C CA . GLN A 1 71 ? 3.973 -3.191 -14.127 1.00 89.50 71 GLN A CA 1
ATOM 550 C C . GLN A 1 71 ? 2.841 -2.648 -13.251 1.00 89.50 71 GLN A C 1
ATOM 552 O O . GLN A 1 71 ? 2.876 -1.509 -12.780 1.00 89.50 71 GLN A O 1
ATOM 557 N N . LEU A 1 72 ? 1.830 -3.489 -13.045 1.00 91.94 72 LEU A N 1
ATOM 558 C CA . LEU A 1 72 ? 0.711 -3.237 -12.148 1.00 91.94 72 LEU A CA 1
ATOM 559 C C . LEU A 1 72 ? 0.643 -4.385 -11.145 1.00 91.94 72 LEU A C 1
ATOM 561 O O . LEU A 1 72 ? 0.631 -5.550 -11.542 1.00 91.94 72 LEU A O 1
ATOM 565 N N . PHE A 1 73 ? 0.559 -4.045 -9.866 1.00 93.50 73 PHE A N 1
ATOM 566 C CA . PHE A 1 73 ? 0.295 -4.995 -8.796 1.00 93.50 73 PHE A CA 1
ATOM 567 C C . PHE A 1 73 ? -1.126 -4.809 -8.274 1.00 93.50 73 PHE A C 1
ATOM 569 O O . PHE A 1 73 ? -1.648 -3.694 -8.236 1.00 93.50 73 PHE A O 1
ATOM 576 N N . SER A 1 74 ? -1.748 -5.910 -7.865 1.00 94.44 74 SER A N 1
ATOM 577 C CA . SER A 1 74 ? -3.043 -5.919 -7.189 1.00 94.44 74 SER A CA 1
ATOM 578 C C . SER A 1 74 ? -2.921 -6.691 -5.884 1.00 94.44 74 SER A C 1
ATOM 580 O O . SER A 1 74 ? -2.419 -7.815 -5.883 1.00 94.44 74 SER A O 1
ATOM 582 N N . PHE A 1 75 ? -3.428 -6.114 -4.804 1.00 94.00 75 PHE A N 1
ATOM 583 C CA . PHE A 1 75 ? -3.422 -6.692 -3.467 1.00 94.00 75 PHE A CA 1
ATOM 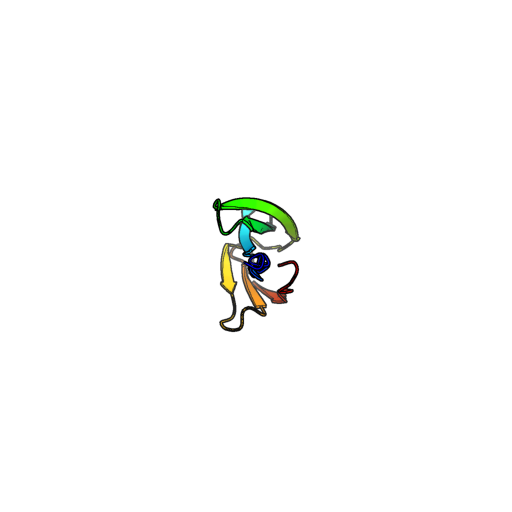584 C C . PHE A 1 75 ? -4.855 -6.823 -2.982 1.00 94.00 75 PHE A C 1
ATOM 586 O O . PHE A 1 75 ? -5.656 -5.913 -3.188 1.00 94.00 75 PHE A O 1
ATOM 593 N N . GLN A 1 76 ? -5.183 -7.946 -2.352 1.00 94.12 76 GLN A N 1
ATOM 594 C CA . GLN A 1 76 ? -6.462 -8.098 -1.675 1.00 94.12 76 GLN A CA 1
ATOM 595 C C . GLN A 1 76 ? -6.393 -7.386 -0.322 1.00 94.12 76 GLN A C 1
ATOM 597 O O . GLN A 1 76 ? -5.446 -7.593 0.430 1.00 94.12 76 GLN A O 1
ATOM 602 N N . ILE A 1 77 ? -7.399 -6.570 -0.025 1.00 91.19 77 ILE A N 1
ATOM 603 C CA . ILE A 1 77 ? -7.544 -5.870 1.250 1.00 91.19 77 ILE A CA 1
ATOM 604 C C . ILE A 1 77 ? -8.329 -6.775 2.197 1.00 91.19 77 ILE A C 1
ATOM 606 O O . ILE A 1 77 ? -9.450 -7.192 1.887 1.00 91.19 77 ILE A O 1
ATOM 610 N N . ASN A 1 78 ? -7.760 -7.069 3.364 1.00 86.44 78 ASN A N 1
ATOM 611 C CA . ASN A 1 78 ? -8.505 -7.708 4.439 1.00 86.44 78 ASN A CA 1
ATOM 612 C C . ASN A 1 78 ? -9.177 -6.622 5.281 1.00 86.44 78 ASN A C 1
ATOM 614 O O . ASN A 1 78 ? -8.505 -5.852 5.955 1.00 86.44 78 ASN A O 1
ATOM 618 N N . GLN A 1 79 ? -10.509 -6.571 5.294 1.00 78.44 79 GLN A N 1
ATOM 619 C CA . GLN A 1 79 ? -11.228 -5.487 5.976 1.00 78.44 79 GLN A CA 1
ATOM 620 C C . GLN A 1 79 ? -11.027 -5.444 7.502 1.00 78.44 79 GLN A C 1
ATOM 622 O O . GLN A 1 79 ? -11.323 -4.425 8.118 1.00 78.44 79 GLN A O 1
ATOM 627 N N . GLY A 1 80 ? -10.507 -6.513 8.116 1.00 75.81 80 GLY A N 1
ATOM 628 C CA . GLY A 1 80 ? -10.149 -6.517 9.535 1.00 75.81 80 GLY A CA 1
ATOM 629 C C . GLY A 1 80 ? -8.748 -5.975 9.836 1.00 75.81 80 GLY A C 1
ATOM 630 O O . GLY A 1 80 ? -8.522 -5.488 10.941 1.00 75.81 80 GLY A O 1
ATOM 631 N N . THR A 1 81 ? -7.809 -6.064 8.889 1.00 74.00 81 THR A N 1
ATOM 632 C CA . THR A 1 81 ? -6.378 -5.782 9.135 1.00 74.00 81 THR A CA 1
ATOM 633 C C . THR A 1 81 ? -5.753 -4.766 8.185 1.00 74.00 81 THR A C 1
ATOM 635 O O . THR A 1 81 ? -4.637 -4.325 8.451 1.00 74.00 81 THR A O 1
ATOM 638 N N . GLY A 1 82 ? -6.467 -4.371 7.129 1.00 68.88 82 GLY A N 1
ATOM 639 C CA . GLY A 1 82 ? -5.917 -3.584 6.027 1.00 68.88 82 GLY A CA 1
ATOM 640 C C . GLY A 1 82 ? -5.218 -4.459 5.006 1.00 68.88 82 GLY A C 1
ATOM 641 O O . GLY A 1 82 ? -4.621 -5.482 5.403 1.00 68.88 82 GLY A O 1
#